Protein AF-A0A2A4Z2Y0-F1 (afdb_monomer)

Secondary structure (DSSP, 8-state):
--HHHHHHHHHHHHHHHHHHHHHHHHHHHHHT-HHHHHHHHHHHHHHHHHHHHHHHHSS-HHHHHHHHHHHHHHHHH--HHHHHHHHHHHHHHHHH-

Foldseek 3Di:
DDPVVVVVVVVVVCVVVVCVVVCVVVVVVQVVPPVSVVVVVCVVVVVVVVVVVVVVVPDDPLLVVLVVQLVVVCVPPVDPVVSVVSSVVSVVVSVVD

Radius of gyration: 19.49 Å; Cα contacts (8 Å, |Δi|>4): 28; chains: 1; bounding box: 47×27×40 Å

Structure (mmCIF, N/CA/C/O backbone):
data_AF-A0A2A4Z2Y0-F1
#
_entry.id   AF-A0A2A4Z2Y0-F1
#
loop_
_atom_site.group_PDB
_atom_site.id
_atom_site.type_symbol
_atom_site.label_atom_id
_atom_site.label_alt_id
_atom_site.label_comp_id
_atom_site.label_asym_id
_atom_site.label_entity_id
_atom_site.label_seq_id
_atom_site.pdbx_PDB_ins_code
_atom_site.Cartn_x
_atom_site.Cartn_y
_atom_site.Cartn_z
_atom_site.occupancy
_atom_site.B_iso_or_equiv
_atom_site.auth_seq_id
_atom_site.auth_comp_id
_atom_site.auth_asym_id
_atom_site.auth_atom_id
_atom_site.pdbx_PDB_model_num
ATOM 1 N N . MET A 1 1 ? -26.049 15.992 -20.549 1.00 58.25 1 MET A N 1
ATOM 2 C CA . MET A 1 1 ? -25.895 14.911 -19.555 1.00 58.25 1 MET A CA 1
ATOM 3 C C . MET A 1 1 ? -26.849 13.801 -19.961 1.00 58.25 1 MET A C 1
ATOM 5 O O . MET A 1 1 ? -28.051 14.034 -19.943 1.00 58.25 1 MET A O 1
ATOM 9 N N . THR A 1 2 ? -26.332 12.681 -20.463 1.00 82.06 2 THR A N 1
ATOM 10 C CA . THR A 1 2 ? -27.136 11.559 -20.976 1.00 82.06 2 THR A CA 1
ATOM 11 C C . THR A 1 2 ? -27.627 10.671 -19.829 1.00 82.06 2 THR A C 1
ATOM 13 O O . THR A 1 2 ? -27.035 10.649 -18.748 1.00 82.06 2 THR A O 1
ATOM 16 N N . THR A 1 3 ? -28.709 9.924 -20.049 1.00 85.31 3 THR A N 1
ATOM 17 C CA . THR A 1 3 ? -29.306 9.004 -19.062 1.00 85.31 3 THR A CA 1
ATOM 18 C C . THR A 1 3 ? -28.298 7.966 -18.548 1.00 85.31 3 THR A C 1
ATOM 20 O O . THR A 1 3 ? -28.321 7.598 -17.377 1.00 85.31 3 THR A O 1
ATOM 23 N N . GLU A 1 4 ? -27.350 7.562 -19.397 1.00 86.88 4 GLU A N 1
ATOM 24 C CA . GLU A 1 4 ? -26.259 6.636 -19.068 1.00 86.88 4 GLU A CA 1
ATOM 25 C C . GLU A 1 4 ? -25.296 7.197 -18.012 1.00 86.88 4 GLU A C 1
ATOM 27 O O . GLU A 1 4 ? -24.891 6.489 -17.092 1.00 86.88 4 GLU A O 1
ATOM 32 N N . GLN A 1 5 ? -24.970 8.492 -18.094 1.00 88.50 5 GLN A N 1
ATOM 33 C CA . GLN A 1 5 ? -24.091 9.158 -17.128 1.00 88.50 5 GLN A CA 1
ATOM 34 C C . GLN A 1 5 ? -24.751 9.216 -15.747 1.00 88.50 5 GLN A C 1
ATOM 36 O O . GLN A 1 5 ? -24.103 8.943 -14.741 1.00 88.50 5 GLN A O 1
ATOM 41 N N . TRP A 1 6 ? -26.055 9.500 -15.695 1.00 89.12 6 TRP A N 1
ATOM 42 C CA . TRP A 1 6 ? -26.825 9.473 -14.450 1.00 89.12 6 TRP A CA 1
ATOM 43 C C . TRP A 1 6 ? -26.873 8.078 -13.822 1.00 89.12 6 TRP A C 1
ATOM 45 O O . TRP A 1 6 ? -26.710 7.947 -12.610 1.00 89.12 6 TRP A O 1
ATOM 55 N N . PHE A 1 7 ? -27.031 7.033 -14.637 1.00 93.62 7 PHE A N 1
ATOM 56 C CA . PHE A 1 7 ? -27.034 5.654 -14.152 1.00 93.62 7 PHE A CA 1
ATOM 57 C C . PHE A 1 7 ? -25.665 5.237 -13.593 1.00 93.62 7 PHE A C 1
ATOM 59 O O . PHE A 1 7 ? -25.591 4.622 -12.526 1.00 93.62 7 PHE A O 1
ATOM 66 N N . LEU A 1 8 ? -24.571 5.635 -14.256 1.00 93.25 8 LEU A N 1
ATOM 67 C CA . LEU A 1 8 ? -23.208 5.433 -13.755 1.00 93.25 8 LEU A CA 1
ATOM 68 C C . LEU A 1 8 ? -22.975 6.158 -12.431 1.00 93.25 8 LEU A C 1
ATOM 70 O O . LEU A 1 8 ? -22.464 5.551 -11.494 1.00 93.25 8 LEU A O 1
ATOM 74 N N . ILE A 1 9 ? -23.382 7.426 -12.326 1.00 93.06 9 ILE A N 1
ATOM 75 C CA . ILE A 1 9 ? -23.229 8.217 -11.097 1.00 93.06 9 ILE A CA 1
ATOM 76 C C . ILE A 1 9 ? -23.996 7.569 -9.942 1.00 93.06 9 ILE A C 1
ATOM 78 O O . ILE A 1 9 ? -23.442 7.420 -8.855 1.00 93.06 9 ILE A O 1
ATOM 82 N N .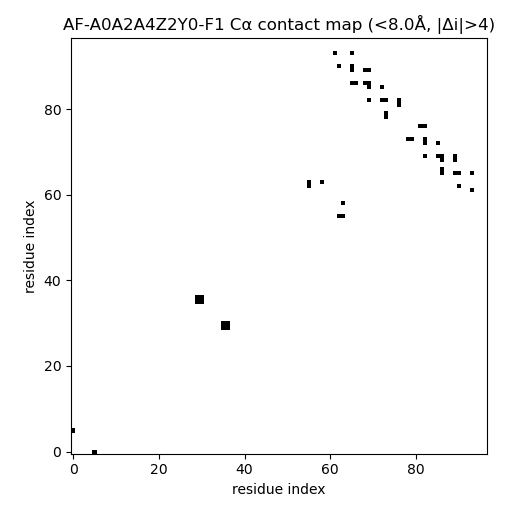 ILE A 1 10 ? -25.240 7.138 -10.173 1.00 94.38 10 ILE A N 1
ATOM 83 C CA . ILE A 1 10 ? -26.042 6.456 -9.151 1.00 94.38 10 ILE A CA 1
ATOM 84 C C . ILE A 1 10 ? -25.375 5.143 -8.738 1.00 94.38 10 ILE A C 1
ATOM 86 O O . ILE A 1 10 ? -25.241 4.880 -7.546 1.00 94.38 10 ILE A O 1
ATOM 90 N N . THR A 1 11 ? -24.902 4.343 -9.693 1.00 94.56 11 THR A N 1
ATOM 91 C CA . THR A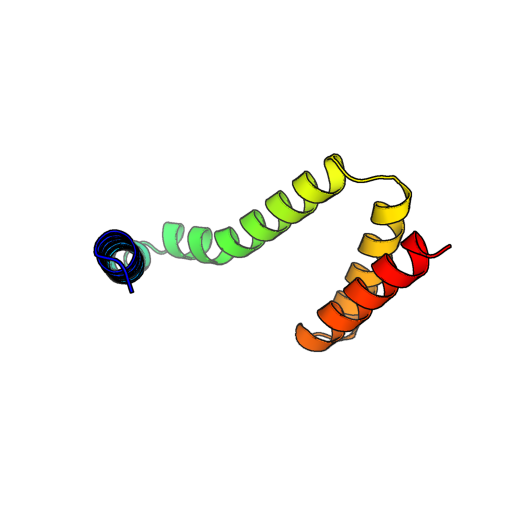 1 11 ? -24.263 3.050 -9.403 1.00 94.56 11 THR A CA 1
ATOM 92 C C . THR A 1 11 ? -22.958 3.230 -8.624 1.00 94.56 11 THR A C 1
ATOM 94 O O . THR A 1 11 ? -22.739 2.556 -7.618 1.00 94.56 11 THR A O 1
ATOM 97 N N . LEU A 1 12 ? -22.117 4.185 -9.033 1.00 93.44 12 LEU A N 1
ATOM 98 C CA . LEU A 1 12 ? -20.886 4.553 -8.329 1.00 93.44 12 LEU A CA 1
ATOM 99 C C . LEU A 1 12 ? -21.186 5.088 -6.924 1.00 93.44 12 LEU A C 1
ATOM 101 O O . LEU A 1 12 ? -20.512 4.713 -5.965 1.00 93.44 12 LEU A O 1
ATOM 105 N N . GLY A 1 13 ? -22.220 5.920 -6.790 1.00 94.94 13 GLY A N 1
ATOM 106 C CA . GLY A 1 13 ? -22.671 6.459 -5.511 1.00 94.94 13 GLY A CA 1
ATOM 107 C C . GLY A 1 13 ? -23.142 5.361 -4.560 1.00 94.94 13 GLY A C 1
ATOM 108 O O . GLY A 1 13 ? -22.658 5.272 -3.431 1.00 94.94 13 GLY A O 1
ATOM 109 N N . VAL A 1 14 ? -24.028 4.479 -5.027 1.00 95.38 14 VAL A N 1
ATOM 110 C CA . VAL A 1 14 ? -24.533 3.341 -4.245 1.00 95.38 14 VAL A CA 1
ATOM 111 C C . VAL A 1 14 ? -23.394 2.401 -3.863 1.00 95.38 14 VAL A C 1
ATOM 113 O O . VAL A 1 14 ? -23.308 2.007 -2.700 1.00 95.38 14 VAL A O 1
ATOM 116 N N . GLY A 1 15 ? -22.484 2.087 -4.787 1.00 93.38 15 GLY A N 1
ATOM 117 C CA . GLY A 1 15 ? -21.309 1.263 -4.504 1.00 93.38 15 GLY A CA 1
ATOM 118 C C . GLY A 1 15 ? -20.418 1.876 -3.422 1.00 93.38 15 GLY A C 1
ATOM 119 O O . GLY A 1 15 ? -20.114 1.221 -2.425 1.00 93.38 15 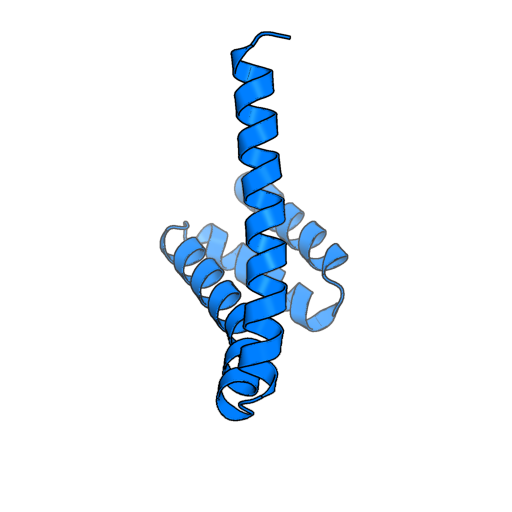GLY A O 1
ATOM 120 N N . ALA A 1 16 ? -20.071 3.158 -3.554 1.00 92.25 16 ALA A N 1
ATOM 121 C CA . ALA A 1 16 ? -19.229 3.860 -2.586 1.00 92.25 16 ALA A CA 1
ATOM 122 C C . ALA A 1 16 ? -19.855 3.905 -1.180 1.00 92.25 16 ALA A C 1
ATOM 124 O O . ALA A 1 16 ? -19.171 3.657 -0.181 1.00 92.25 16 ALA A O 1
ATOM 125 N N . TYR A 1 17 ? -21.158 4.187 -1.088 1.00 91.94 17 TYR A N 1
ATOM 126 C CA . TYR A 1 17 ? -21.872 4.186 0.191 1.00 91.94 17 TYR A CA 1
ATOM 127 C C . TYR A 1 17 ? -22.019 2.782 0.779 1.00 91.94 17 TYR A C 1
ATOM 129 O O . TYR A 1 17 ? -21.854 2.614 1.988 1.00 91.94 17 TYR A O 1
ATOM 137 N N . SER A 1 18 ? -22.249 1.772 -0.060 1.00 92.06 18 SER A N 1
ATOM 138 C CA . SER A 1 18 ? -22.350 0.376 0.376 1.00 92.06 18 SER A CA 1
ATOM 139 C C . SER A 1 18 ? -21.033 -0.120 0.968 1.00 92.06 18 SER A C 1
ATOM 141 O O . SER A 1 18 ? -21.042 -0.729 2.034 1.00 92.06 18 SER A O 1
ATOM 143 N N . ILE A 1 19 ? -19.893 0.207 0.346 1.00 89.38 19 ILE A N 1
ATOM 144 C CA . ILE A 1 19 ? -18.562 -0.149 0.866 1.00 89.38 19 ILE A CA 1
ATOM 145 C C . ILE A 1 19 ? -18.329 0.490 2.240 1.00 89.38 19 ILE A C 1
ATOM 147 O O . ILE A 1 19 ? -17.883 -0.190 3.163 1.00 89.38 19 ILE A O 1
ATOM 151 N N . ARG A 1 20 ? -18.671 1.775 2.414 1.00 85.94 20 ARG A N 1
ATOM 152 C CA . ARG A 1 20 ? -18.567 2.442 3.725 1.00 85.94 20 ARG A CA 1
ATOM 153 C C . ARG A 1 20 ? -19.476 1.805 4.771 1.00 85.94 20 ARG A C 1
ATOM 155 O O . ARG A 1 20 ? -19.044 1.600 5.901 1.00 85.94 20 ARG A O 1
ATOM 162 N N . PHE A 1 21 ? -20.714 1.489 4.402 1.00 89.81 21 PHE A N 1
ATOM 163 C CA . PHE A 1 21 ? -21.682 0.881 5.310 1.00 89.81 21 PHE A CA 1
ATOM 164 C C . PHE A 1 21 ? -21.239 -0.517 5.761 1.00 89.81 21 PHE A C 1
ATOM 166 O O . PHE A 1 21 ? -21.183 -0.795 6.960 1.00 89.81 21 PHE A O 1
ATOM 173 N N . LEU A 1 22 ? -20.826 -1.362 4.813 1.00 86.19 22 LEU A N 1
ATOM 174 C CA . LEU A 1 22 ? -20.265 -2.684 5.089 1.00 86.19 22 LEU A CA 1
ATOM 175 C C . LEU A 1 22 ? -18.979 -2.586 5.914 1.00 86.19 22 LEU A C 1
ATOM 177 O O . LEU A 1 22 ? -18.816 -3.344 6.865 1.00 86.19 22 LEU A O 1
ATOM 181 N N . GLY A 1 23 ? -18.105 -1.623 5.612 1.00 82.75 23 GLY A N 1
ATOM 182 C CA . GLY A 1 23 ? -16.877 -1.373 6.365 1.00 82.75 23 GLY A CA 1
ATOM 183 C C . GLY A 1 23 ? -17.128 -0.970 7.821 1.00 82.75 23 GLY A C 1
ATOM 184 O O . GLY A 1 23 ? -16.427 -1.442 8.711 1.00 82.75 23 GLY A O 1
ATOM 185 N N . LEU A 1 24 ? -18.156 -0.161 8.097 1.00 81.06 24 LEU A N 1
ATOM 186 C CA . LEU A 1 24 ? -18.538 0.221 9.465 1.00 81.06 24 LEU A CA 1
ATOM 187 C C . LEU A 1 24 ? -19.104 -0.959 10.267 1.00 81.06 24 LEU A C 1
ATOM 189 O O . LEU A 1 24 ? -18.801 -1.103 11.454 1.00 81.06 24 LEU A O 1
ATOM 193 N N . ILE A 1 25 ? -19.911 -1.811 9.629 1.00 81.69 25 ILE A N 1
ATOM 194 C CA . ILE A 1 25 ? -20.488 -3.004 10.266 1.00 81.69 25 ILE A CA 1
ATOM 195 C C . ILE A 1 25 ? -19.407 -4.060 10.502 1.00 81.69 25 ILE A C 1
ATOM 197 O O . ILE A 1 25 ? -19.276 -4.566 11.616 1.00 81.69 25 ILE A O 1
ATOM 201 N N . ALA A 1 26 ? -18.595 -4.345 9.482 1.00 79.06 26 ALA A N 1
ATOM 202 C CA . ALA A 1 26 ? -17.465 -5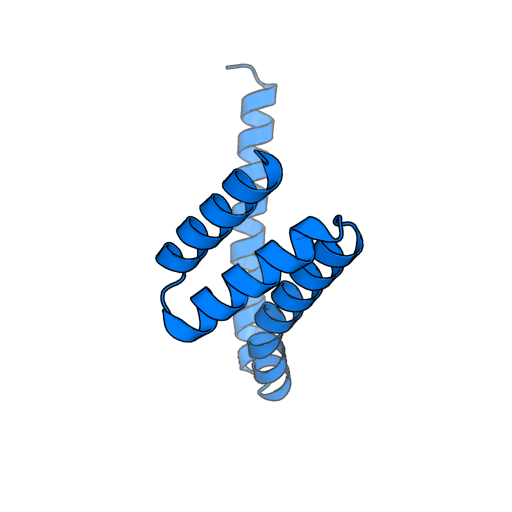.258 9.584 1.00 79.06 26 ALA A CA 1
ATOM 203 C C . ALA A 1 26 ? -16.457 -4.761 10.626 1.00 79.06 26 ALA A C 1
ATOM 205 O O . ALA A 1 26 ? -16.011 -5.542 11.456 1.00 79.06 26 ALA A O 1
ATOM 206 N N . GLY A 1 27 ? -16.167 -3.458 10.659 1.00 72.12 27 GLY A N 1
ATOM 207 C CA . GLY A 1 27 ? -15.292 -2.848 11.659 1.00 72.12 27 GLY A CA 1
ATOM 208 C C . GLY A 1 27 ? -15.788 -3.049 13.094 1.00 72.12 27 GLY A C 1
ATOM 209 O O . GLY A 1 27 ? -14.988 -3.373 13.970 1.00 72.12 27 GLY A O 1
ATOM 210 N N . LYS A 1 28 ? -17.104 -2.945 13.338 1.00 72.38 28 LYS A N 1
ATOM 211 C CA . LYS A 1 28 ? -17.698 -3.285 14.645 1.00 72.38 28 LYS A CA 1
ATOM 212 C C . LYS A 1 28 ? -17.553 -4.771 14.975 1.00 72.38 28 LYS A C 1
ATOM 214 O O . LYS A 1 28 ? -17.039 -5.089 16.040 1.00 72.38 28 LYS A O 1
ATOM 219 N N . ALA A 1 29 ? -17.928 -5.657 14.052 1.00 68.62 29 ALA A N 1
ATOM 220 C CA . ALA A 1 29 ? -17.832 -7.107 14.248 1.00 68.62 29 ALA A CA 1
ATOM 221 C C . ALA A 1 29 ? -16.381 -7.593 14.449 1.00 68.62 29 ALA A C 1
ATOM 223 O O . ALA A 1 29 ? -16.128 -8.573 15.147 1.00 68.62 29 ALA A O 1
ATOM 224 N N . ILE A 1 30 ? -15.410 -6.897 13.853 1.00 67.19 30 ILE A N 1
ATOM 225 C CA . ILE A 1 30 ? -13.980 -7.188 13.988 1.00 67.19 30 ILE A CA 1
ATOM 226 C C . ILE A 1 30 ? -13.423 -6.649 15.311 1.00 67.19 30 ILE A C 1
ATOM 228 O O . ILE A 1 30 ? -12.566 -7.297 15.912 1.00 67.19 30 ILE A O 1
ATOM 232 N N . ASN A 1 31 ? -13.914 -5.506 15.801 1.00 67.00 31 ASN A N 1
ATOM 233 C CA . ASN A 1 31 ? -13.477 -4.943 17.081 1.00 67.00 31 ASN A CA 1
ATOM 234 C C . ASN A 1 31 ? -13.856 -5.831 18.283 1.00 67.00 31 ASN A C 1
ATOM 236 O O . ASN A 1 31 ? -13.130 -5.822 19.276 1.00 67.00 31 ASN A O 1
ATOM 240 N N . ASP A 1 32 ? -14.909 -6.647 18.168 1.00 69.56 32 ASP A N 1
ATOM 241 C CA . ASP A 1 32 ? -15.282 -7.643 19.185 1.00 69.56 32 ASP A CA 1
ATOM 242 C C . ASP A 1 32 ? -14.256 -8.791 19.303 1.00 69.56 32 ASP A C 1
ATOM 244 O O . ASP A 1 32 ? -14.158 -9.438 20.346 1.00 69.56 32 ASP A O 1
ATOM 248 N N . ASN A 1 33 ? -13.424 -9.016 18.277 1.00 71.19 33 ASN A N 1
ATOM 249 C CA . ASN A 1 33 ? -12.375 -10.037 18.270 1.00 71.19 33 ASN A CA 1
ATOM 250 C C . ASN A 1 33 ? -10.971 -9.412 18.225 1.00 71.19 33 ASN A C 1
ATOM 252 O O . ASN A 1 33 ? -10.447 -9.074 17.162 1.00 71.19 33 ASN A O 1
ATOM 256 N N . GLN A 1 34 ? -10.282 -9.362 19.373 1.00 69.50 34 GLN A N 1
ATOM 257 C CA . GLN A 1 34 ? -8.942 -8.754 19.484 1.00 69.50 34 GLN A CA 1
ATOM 258 C C . GLN A 1 34 ? -7.891 -9.318 18.507 1.00 69.50 34 GLN A C 1
ATOM 260 O O . GLN A 1 34 ? -7.000 -8.586 18.071 1.00 69.50 34 GLN A O 1
ATOM 265 N N . ARG A 1 35 ? -7.987 -10.601 18.126 1.00 69.06 35 ARG A N 1
ATOM 266 C CA . ARG A 1 35 ? -7.080 -11.208 17.134 1.00 69.06 35 ARG A CA 1
ATOM 267 C C . ARG A 1 35 ? -7.316 -10.671 15.721 1.00 69.06 35 ARG A C 1
ATOM 269 O O . ARG A 1 35 ? -6.342 -10.368 15.039 1.00 69.06 35 ARG A O 1
ATOM 276 N N . LEU A 1 36 ? -8.575 -10.521 15.297 1.00 67.88 36 LEU A N 1
ATOM 277 C CA . LEU A 1 36 ? -8.887 -9.959 13.979 1.00 67.88 36 LEU A CA 1
ATOM 278 C C . LEU A 1 36 ? -8.569 -8.467 13.932 1.00 67.88 36 LEU A C 1
ATOM 280 O O . LEU A 1 36 ? -8.060 -8.016 12.916 1.00 67.88 36 LEU A O 1
ATOM 284 N N . LYS A 1 37 ? -8.778 -7.725 15.026 1.00 68.56 37 LYS A N 1
ATOM 285 C CA . LYS A 1 37 ? -8.378 -6.316 15.125 1.00 68.56 37 LYS A CA 1
ATOM 286 C C . LYS A 1 37 ? -6.881 -6.121 14.874 1.00 68.56 37 LYS A C 1
ATOM 288 O O . LYS A 1 37 ? -6.501 -5.331 14.021 1.00 68.56 37 LYS A O 1
ATOM 293 N N . LYS A 1 38 ? -6.032 -6.911 15.543 1.00 69.88 38 LYS A N 1
ATOM 294 C CA . LYS A 1 38 ? -4.575 -6.853 15.342 1.00 69.88 38 LYS A CA 1
ATOM 295 C C . LYS A 1 38 ? -4.169 -7.235 13.914 1.00 69.88 38 LYS A C 1
ATOM 297 O O . 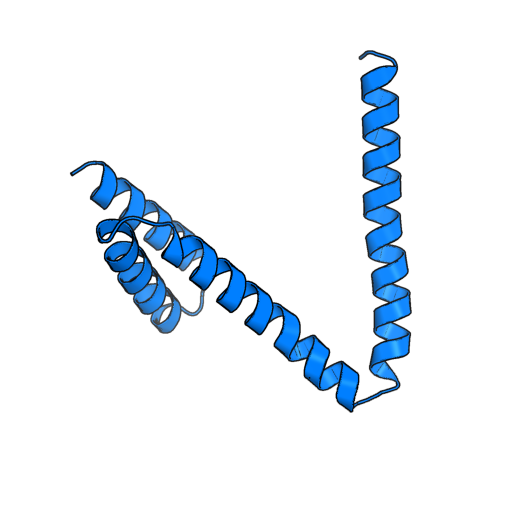LYS A 1 38 ? -3.193 -6.708 13.392 1.00 69.88 38 LYS A O 1
ATOM 302 N N . LEU A 1 39 ? -4.899 -8.151 13.281 1.00 71.62 39 LEU A N 1
ATOM 303 C CA . LEU A 1 39 ? -4.648 -8.555 11.898 1.00 71.62 39 LEU A CA 1
ATOM 304 C C . LEU A 1 39 ? -5.086 -7.455 10.917 1.00 71.62 39 LEU A C 1
ATOM 306 O O . LEU A 1 39 ? -4.322 -7.115 10.020 1.00 71.62 39 LEU A O 1
ATOM 310 N N . LEU A 1 40 ? -6.251 -6.837 11.144 1.00 71.19 40 LEU A N 1
ATOM 311 C CA . LEU A 1 40 ? -6.755 -5.714 10.352 1.00 71.19 40 LEU A CA 1
ATOM 312 C C . LEU A 1 40 ? -5.896 -4.457 10.478 1.00 71.19 40 LEU A C 1
ATOM 314 O O . LEU A 1 40 ? -5.757 -3.761 9.486 1.00 71.19 40 LEU A O 1
ATOM 318 N N . ASP A 1 41 ? -5.295 -4.179 11.636 1.00 74.19 41 ASP A N 1
ATOM 319 C CA . ASP A 1 41 ? -4.393 -3.027 11.798 1.00 74.19 41 ASP A CA 1
ATOM 320 C C . ASP A 1 41 ? -3.104 -3.180 10.968 1.00 74.19 41 ASP A C 1
ATOM 322 O O . ASP A 1 41 ? -2.554 -2.196 10.477 1.00 74.19 41 ASP A O 1
ATOM 326 N N . ASN A 1 42 ? -2.635 -4.416 10.758 1.00 75.88 42 ASN A N 1
ATOM 327 C CA . ASN A 1 42 ? -1.440 -4.703 9.954 1.00 75.88 42 ASN A CA 1
ATOM 328 C C . ASN A 1 42 ? -1.755 -4.942 8.467 1.00 75.88 42 ASN A C 1
ATOM 330 O O . ASN A 1 42 ? -0.882 -4.765 7.616 1.00 75.88 42 ASN A O 1
ATOM 334 N N . LEU A 1 43 ? -3.000 -5.305 8.139 1.00 79.69 43 LEU A N 1
ATOM 335 C CA . LEU A 1 43 ? -3.451 -5.583 6.775 1.00 79.69 43 LEU A CA 1
ATOM 336 C C . LEU A 1 43 ? -3.208 -4.419 5.790 1.00 79.69 43 LEU A C 1
ATOM 338 O O . LEU A 1 43 ? -2.706 -4.701 4.703 1.00 79.69 43 LEU A O 1
ATOM 342 N N . PRO A 1 44 ? -3.488 -3.136 6.119 1.00 76.81 44 PRO A N 1
ATOM 343 C CA . PRO A 1 44 ? -3.204 -2.024 5.220 1.00 76.81 44 PRO A CA 1
ATOM 344 C C . PRO A 1 44 ? -1.712 -1.915 4.918 1.00 76.81 44 PRO A C 1
ATOM 346 O O . PRO A 1 44 ? -1.339 -1.734 3.764 1.00 76.81 44 PRO A O 1
ATOM 349 N N . GLY A 1 45 ? -0.856 -2.083 5.930 1.00 77.38 45 GLY A N 1
ATOM 350 C CA . GLY A 1 45 ? 0.594 -2.081 5.746 1.00 77.38 45 GLY A CA 1
ATOM 351 C C . GLY A 1 45 ? 1.051 -3.218 4.832 1.00 77.38 45 GLY A C 1
ATOM 352 O O . GLY A 1 45 ? 1.771 -2.980 3.865 1.00 77.38 45 GLY A O 1
ATOM 353 N N . CYS A 1 46 ? 0.570 -4.440 5.075 1.00 80.88 46 CYS A N 1
ATOM 354 C CA . CYS A 1 46 ? 0.873 -5.596 4.231 1.00 80.88 46 CYS A CA 1
ATOM 355 C C . CYS A 1 46 ? 0.366 -5.425 2.791 1.00 80.88 46 CYS A C 1
ATOM 357 O O . CYS A 1 46 ? 1.081 -5.785 1.859 1.00 80.88 46 CYS A O 1
ATOM 359 N N . LEU A 1 47 ? -0.826 -4.851 2.597 1.00 82.94 47 LEU A N 1
ATOM 360 C CA . LEU A 1 47 ? -1.374 -4.548 1.272 1.00 82.94 47 LEU A CA 1
ATOM 361 C C . LEU A 1 47 ? -0.520 -3.524 0.530 1.00 82.94 47 LEU A C 1
ATOM 363 O O . LEU A 1 47 ? -0.214 -3.735 -0.638 1.00 82.94 47 LEU A O 1
ATOM 367 N N . VAL A 1 48 ? -0.103 -2.447 1.201 1.00 80.81 48 VAL A N 1
ATOM 368 C CA . VAL A 1 48 ? 0.780 -1.438 0.602 1.00 80.81 48 VAL A CA 1
ATOM 369 C C . VAL A 1 48 ? 2.116 -2.064 0.215 1.00 80.81 48 VAL A C 1
ATOM 371 O O . VAL A 1 48 ? 2.565 -1.867 -0.908 1.00 80.81 48 VAL A O 1
ATOM 374 N N . VAL A 1 49 ? 2.728 -2.867 1.090 1.00 81.88 49 VAL A N 1
ATOM 375 C CA . VAL A 1 49 ? 4.001 -3.542 0.787 1.00 81.88 49 VAL A CA 1
ATOM 376 C C . VAL A 1 49 ? 3.850 -4.521 -0.377 1.00 81.88 49 VAL A C 1
ATOM 378 O O . VAL A 1 49 ? 4.688 -4.516 -1.272 1.00 81.88 49 VAL A O 1
ATOM 381 N N . ALA A 1 50 ? 2.784 -5.322 -0.411 1.00 82.50 50 ALA A N 1
ATOM 382 C CA . ALA A 1 50 ? 2.527 -6.252 -1.509 1.00 82.50 50 ALA A CA 1
ATOM 383 C C . ALA A 1 50 ? 2.263 -5.522 -2.836 1.00 82.50 50 ALA A C 1
ATOM 385 O O . ALA A 1 50 ? 2.763 -5.940 -3.881 1.00 82.50 50 ALA A O 1
ATOM 386 N N . LEU A 1 51 ? 1.521 -4.411 -2.800 1.00 84.69 51 LEU A N 1
ATOM 387 C CA . LEU A 1 51 ? 1.249 -3.587 -3.976 1.00 84.69 51 LEU A CA 1
ATOM 388 C C . LEU A 1 51 ? 2.527 -2.923 -4.494 1.00 84.69 51 LEU A C 1
ATOM 390 O O . LEU A 1 51 ? 2.799 -2.962 -5.687 1.00 84.69 51 LEU A O 1
ATOM 394 N N . VAL A 1 52 ? 3.339 -2.357 -3.602 1.00 79.69 52 VAL A N 1
ATOM 395 C CA . VAL A 1 52 ? 4.624 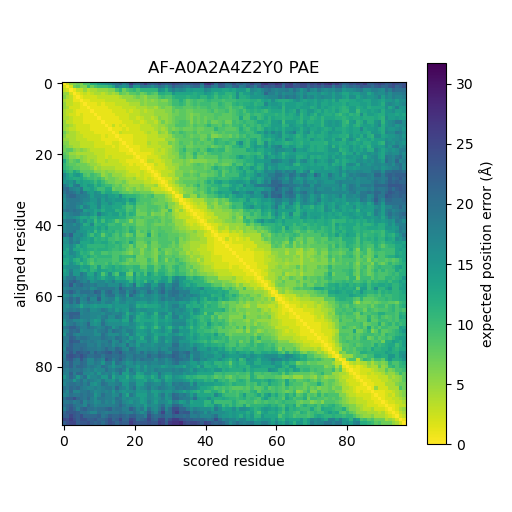-1.758 -3.976 1.00 79.69 52 VAL A CA 1
ATOM 396 C C . VAL A 1 52 ? 5.563 -2.830 -4.521 1.00 79.69 52 VAL A C 1
ATOM 398 O O . VAL A 1 52 ? 6.132 -2.628 -5.582 1.00 79.69 52 VAL A O 1
ATOM 401 N N . ALA A 1 53 ? 5.687 -3.981 -3.856 1.00 81.31 53 ALA A N 1
ATOM 402 C CA . ALA A 1 53 ? 6.564 -5.066 -4.292 1.00 81.31 53 ALA A CA 1
ATOM 403 C C . ALA A 1 53 ? 6.156 -5.641 -5.656 1.00 81.31 53 ALA A C 1
ATOM 405 O O . ALA A 1 53 ? 7.015 -5.828 -6.511 1.00 81.31 53 ALA A O 1
ATOM 406 N N . SER A 1 54 ? 4.860 -5.882 -5.881 1.00 81.75 54 SER A N 1
ATOM 407 C CA . SER A 1 54 ? 4.353 -6.327 -7.189 1.00 81.75 54 SER A CA 1
ATOM 408 C C . SER A 1 54 ? 4.559 -5.262 -8.265 1.00 81.75 54 SER A C 1
ATOM 410 O O . SER A 1 54 ? 5.097 -5.567 -9.324 1.00 81.75 54 SER A O 1
ATOM 412 N N . SER A 1 55 ? 4.254 -3.998 -7.961 1.00 75.75 55 SER A N 1
ATOM 413 C CA . SER A 1 55 ? 4.488 -2.886 -8.885 1.00 75.75 55 SER A CA 1
ATOM 414 C C . SER A 1 55 ? 5.973 -2.677 -9.206 1.00 75.75 55 SER A C 1
ATOM 416 O O . SER A 1 55 ? 6.281 -2.160 -10.275 1.00 75.75 55 SER A O 1
ATOM 418 N N . LEU A 1 56 ? 6.889 -3.061 -8.308 1.00 73.19 56 LEU A N 1
ATOM 419 C CA . LEU A 1 56 ? 8.338 -3.005 -8.524 1.00 73.19 56 LEU A CA 1
ATOM 420 C C . LEU A 1 56 ? 8.891 -4.246 -9.235 1.00 73.19 56 LEU A C 1
ATOM 422 O O . LEU A 1 56 ? 9.976 -4.177 -9.806 1.00 73.19 56 LEU A O 1
ATOM 426 N N . ALA A 1 57 ? 8.176 -5.372 -9.188 1.00 76.12 57 ALA A N 1
ATOM 427 C CA . ALA A 1 57 ? 8.563 -6.609 -9.862 1.00 76.12 57 ALA A CA 1
ATOM 428 C C . ALA A 1 57 ? 8.381 -6.523 -11.387 1.00 76.12 57 ALA A C 1
ATOM 430 O O . ALA A 1 57 ? 9.148 -7.133 -12.124 1.00 76.12 57 ALA A O 1
ATOM 431 N N . GLU A 1 58 ? 7.404 -5.744 -11.856 1.00 74.75 58 GLU A N 1
ATOM 432 C CA . GLU A 1 58 ? 7.183 -5.453 -13.283 1.00 74.75 58 GLU A CA 1
ATOM 433 C C . GLU A 1 58 ? 7.972 -4.237 -13.801 1.00 74.75 58 GLU A C 1
ATOM 435 O O . GLU A 1 58 ? 7.906 -3.917 -14.987 1.00 74.75 58 GLU A O 1
ATOM 440 N N . ALA A 1 59 ? 8.711 -3.540 -12.935 1.00 74.56 59 ALA A N 1
ATOM 441 C CA . ALA A 1 59 ? 9.367 -2.282 -13.274 1.00 74.56 59 ALA A CA 1
ATOM 442 C C . ALA A 1 59 ? 10.826 -2.473 -13.735 1.00 74.56 59 ALA A C 1
ATOM 444 O O . ALA A 1 59 ? 11.511 -3.417 -13.342 1.00 74.56 59 ALA A O 1
ATOM 445 N N . GLU A 1 60 ? 11.335 -1.539 -14.543 1.00 78.31 60 GLU A N 1
ATOM 446 C CA . GLU A 1 60 ? 12.731 -1.537 -14.995 1.00 78.31 60 GLU A CA 1
ATOM 447 C C . GLU A 1 60 ? 13.735 -1.405 -13.823 1.00 78.31 60 GLU A C 1
ATOM 449 O O . GLU A 1 60 ? 13.419 -0.840 -12.767 1.00 78.31 60 GLU A O 1
ATOM 454 N N . PRO A 1 61 ? 14.998 -1.841 -13.998 1.00 76.25 61 PRO A N 1
ATOM 455 C CA . PRO A 1 61 ? 16.037 -1.706 -12.969 1.00 76.25 61 PRO A CA 1
ATOM 456 C C . PRO A 1 61 ? 16.263 -0.252 -12.523 1.00 76.25 61 PRO A C 1
ATOM 458 O O . PRO A 1 61 ? 16.615 0.017 -11.376 1.00 76.25 61 PRO A O 1
ATOM 461 N N . ILE A 1 62 ? 16.016 0.702 -13.425 1.00 73.88 62 ILE A N 1
ATOM 462 C CA . ILE A 1 62 ? 16.133 2.137 -13.167 1.00 73.88 62 ILE A CA 1
ATOM 463 C C . ILE A 1 62 ? 15.080 2.613 -12.141 1.00 73.88 62 ILE A C 1
ATOM 465 O O . ILE A 1 62 ? 15.383 3.356 -11.208 1.00 73.88 62 ILE A O 1
ATOM 469 N N . THR A 1 63 ? 13.854 2.091 -12.224 1.00 72.81 63 THR A N 1
ATOM 470 C CA . THR A 1 63 ? 12.758 2.385 -11.287 1.00 72.81 63 THR A CA 1
ATOM 471 C C . THR A 1 63 ? 12.992 1.813 -9.889 1.00 72.81 63 THR A C 1
ATOM 473 O O . THR A 1 63 ? 12.527 2.396 -8.909 1.00 72.81 63 THR A O 1
ATOM 476 N N . TRP A 1 64 ? 13.784 0.746 -9.763 1.00 76.06 64 TRP A N 1
ATOM 477 C CA . TRP A 1 64 ? 14.246 0.229 -8.470 1.00 76.06 64 TRP A CA 1
ATOM 478 C C . TRP A 1 64 ? 15.145 1.231 -7.725 1.00 76.06 64 TRP A C 1
ATOM 480 O O . TRP A 1 64 ? 15.008 1.414 -6.510 1.00 76.06 64 TRP A O 1
ATOM 490 N N . LEU A 1 65 ? 16.025 1.935 -8.448 1.00 73.75 65 LEU A N 1
ATOM 491 C CA . LEU A 1 65 ? 16.891 2.965 -7.867 1.00 73.75 65 LEU A CA 1
ATOM 492 C C . LEU A 1 65 ? 16.065 4.168 -7.378 1.00 73.75 65 LEU A C 1
ATOM 494 O O . LEU A 1 65 ? 16.238 4.617 -6.244 1.00 73.75 65 LEU A O 1
ATOM 498 N N . ALA A 1 66 ? 15.106 4.633 -8.188 1.00 70.06 66 ALA A N 1
ATOM 499 C CA . ALA A 1 66 ? 14.182 5.703 -7.801 1.00 70.06 66 ALA A CA 1
ATOM 500 C C . ALA A 1 66 ? 13.336 5.327 -6.572 1.00 70.06 66 ALA A C 1
ATOM 502 O O . ALA A 1 66 ? 13.187 6.138 -5.655 1.00 70.06 66 ALA A O 1
ATOM 503 N N . ALA A 1 67 ? 12.828 4.091 -6.515 1.00 71.00 67 ALA A N 1
ATOM 504 C CA . ALA A 1 67 ? 12.064 3.595 -5.372 1.00 71.00 67 ALA A CA 1
ATOM 505 C C . ALA A 1 67 ? 12.905 3.535 -4.091 1.00 71.00 67 ALA A C 1
ATOM 507 O O . ALA A 1 67 ? 12.420 3.907 -3.024 1.00 71.00 67 ALA A O 1
ATOM 508 N N . THR A 1 68 ? 14.179 3.147 -4.193 1.00 78.06 68 THR A N 1
ATOM 509 C CA . THR A 1 68 ? 15.104 3.134 -3.049 1.00 78.06 68 THR A CA 1
ATOM 510 C C . THR A 1 68 ? 15.343 4.549 -2.517 1.00 78.06 68 THR A C 1
ATOM 512 O O . THR A 1 68 ? 15.269 4.776 -1.311 1.00 78.06 68 THR A O 1
ATOM 515 N N . ILE A 1 69 ? 15.551 5.527 -3.405 1.00 73.56 69 ILE A N 1
ATOM 516 C CA . ILE A 1 69 ? 15.723 6.940 -3.028 1.00 73.56 69 ILE A CA 1
ATOM 517 C C . ILE A 1 69 ? 14.448 7.490 -2.369 1.00 73.56 69 ILE A C 1
ATOM 519 O O . ILE A 1 69 ? 14.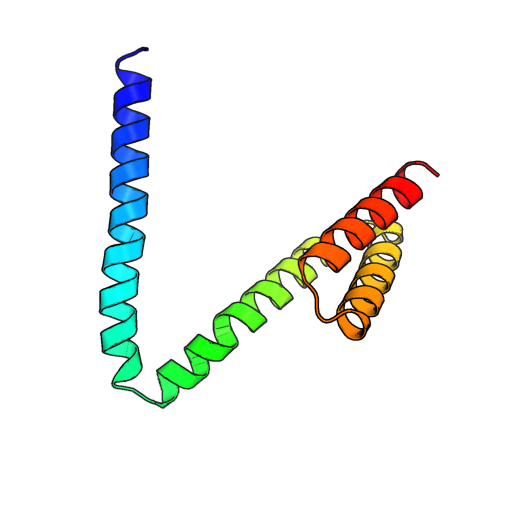521 8.138 -1.322 1.00 73.56 69 ILE A O 1
ATOM 523 N N . ALA A 1 70 ? 13.273 7.193 -2.932 1.00 70.44 70 ALA A N 1
ATOM 524 C CA . ALA A 1 70 ? 11.988 7.602 -2.367 1.00 70.44 70 ALA A CA 1
ATOM 525 C C . ALA A 1 70 ? 11.727 6.963 -0.989 1.00 70.44 70 ALA A C 1
ATOM 527 O O . ALA A 1 70 ? 11.215 7.626 -0.086 1.00 70.44 70 ALA A O 1
ATOM 528 N N . LEU A 1 71 ? 12.126 5.701 -0.802 1.00 74.19 71 LEU A N 1
ATOM 529 C CA . LEU A 1 71 ? 12.019 4.984 0.468 1.00 74.19 71 LEU A CA 1
ATOM 530 C C . LEU A 1 71 ? 12.932 5.595 1.539 1.00 74.19 71 LEU A C 1
ATOM 532 O O . LEU A 1 71 ? 12.485 5.830 2.661 1.00 74.19 71 LEU A O 1
ATOM 536 N N . VAL A 1 72 ? 14.177 5.931 1.193 1.00 75.75 72 VAL A N 1
ATOM 537 C CA . VAL A 1 72 ? 15.106 6.622 2.106 1.00 75.75 72 VAL A CA 1
ATOM 538 C C . VAL A 1 72 ? 14.563 8.000 2.500 1.00 75.75 72 VAL A C 1
ATOM 540 O O . VAL A 1 72 ? 14.554 8.346 3.683 1.00 75.75 72 VAL A O 1
ATOM 543 N N . ALA A 1 73 ? 14.027 8.762 1.541 1.00 67.38 73 ALA A N 1
ATOM 544 C CA . ALA A 1 73 ? 13.377 10.042 1.821 1.00 67.38 73 ALA A CA 1
ATOM 545 C C . ALA A 1 73 ? 12.152 9.884 2.741 1.00 67.38 73 ALA A C 1
ATOM 547 O O . ALA A 1 73 ? 11.914 10.726 3.613 1.00 67.38 73 ALA A O 1
ATOM 548 N N . ALA A 1 74 ? 11.395 8.794 2.588 1.00 66.56 74 ALA A N 1
ATOM 549 C CA . ALA A 1 74 ? 10.247 8.491 3.435 1.00 66.56 74 ALA A CA 1
ATOM 550 C C . ALA A 1 74 ? 10.602 8.160 4.877 1.00 66.56 74 ALA A C 1
ATOM 552 O O . ALA A 1 74 ? 9.931 8.652 5.787 1.00 66.56 74 ALA A O 1
ATOM 553 N N . ILE A 1 75 ? 11.684 7.417 5.089 1.00 69.69 75 ILE A N 1
ATOM 554 C CA . ILE A 1 75 ? 12.178 7.113 6.434 1.00 69.69 75 ILE A CA 1
ATOM 555 C C . ILE A 1 75 ? 12.612 8.395 7.159 1.00 69.69 75 ILE A C 1
ATOM 557 O O . ILE A 1 75 ? 12.311 8.565 8.339 1.00 69.69 75 ILE A O 1
ATOM 561 N N . ILE A 1 76 ? 13.276 9.318 6.456 1.00 70.50 76 ILE A N 1
ATOM 562 C CA . ILE A 1 76 ? 13.815 10.540 7.069 1.00 70.50 76 ILE A CA 1
ATOM 563 C C . ILE A 1 76 ? 12.710 11.558 7.365 1.00 70.50 76 ILE A C 1
ATOM 565 O O . ILE A 1 76 ? 12.708 12.177 8.426 1.00 70.50 76 ILE A O 1
ATOM 569 N N . THR A 1 77 ? 11.766 11.748 6.441 1.00 65.44 77 THR A N 1
ATOM 570 C CA . THR A 1 77 ? 10.892 12.928 6.500 1.00 65.44 77 THR A CA 1
ATOM 571 C C . THR A 1 77 ? 9.639 12.711 7.352 1.00 65.44 77 THR A C 1
ATOM 573 O O . THR A 1 77 ? 9.036 13.689 7.782 1.00 65.44 77 THR A O 1
ATOM 576 N N . ASN A 1 78 ? 9.207 11.461 7.590 1.00 63.25 78 ASN A N 1
ATOM 577 C CA . ASN A 1 78 ? 7.960 11.118 8.309 1.00 63.25 78 ASN A CA 1
ATOM 578 C C . ASN A 1 78 ? 6.679 11.837 7.793 1.00 63.25 78 ASN A C 1
ATOM 580 O O . ASN A 1 78 ? 5.606 11.712 8.379 1.00 63.25 78 ASN A O 1
ATOM 584 N N . HIS A 1 79 ? 6.761 12.554 6.665 1.00 60.69 79 HIS A N 1
ATOM 585 C CA . HIS A 1 79 ? 5.693 13.338 6.050 1.00 60.69 79 HIS A CA 1
ATOM 586 C C . HIS A 1 79 ? 5.374 12.803 4.654 1.00 60.69 79 HIS A C 1
ATOM 588 O O . HIS A 1 79 ? 6.112 13.042 3.700 1.00 60.69 79 HIS A O 1
ATOM 594 N N . VAL A 1 80 ? 4.216 12.151 4.528 1.00 64.88 80 VAL A N 1
ATOM 595 C CA . VAL A 1 80 ? 3.718 11.508 3.294 1.00 64.88 80 VAL A CA 1
ATOM 596 C C . VAL A 1 80 ? 3.661 12.463 2.091 1.00 64.88 80 VAL A C 1
ATOM 598 O O . VAL A 1 80 ? 3.885 12.063 0.954 1.00 64.88 80 VAL A O 1
ATOM 601 N N . VAL A 1 81 ? 3.386 13.749 2.318 1.00 70.81 81 VAL A N 1
ATOM 602 C CA . VAL A 1 81 ? 3.293 14.736 1.228 1.00 70.81 81 VAL A CA 1
ATOM 603 C C . VAL A 1 81 ? 4.666 15.011 0.608 1.00 70.81 81 VAL A C 1
ATOM 605 O O . VAL A 1 81 ? 4.795 15.114 -0.609 1.00 70.81 81 VAL A O 1
ATOM 608 N N . LEU A 1 82 ? 5.709 15.092 1.435 1.00 65.69 82 LEU A N 1
ATOM 609 C CA . LEU A 1 82 ? 7.060 15.429 0.985 1.00 65.69 82 LEU A CA 1
ATOM 610 C C . LEU A 1 82 ? 7.701 14.253 0.234 1.00 65.69 82 LEU A C 1
ATOM 612 O O . LEU A 1 82 ? 8.397 14.445 -0.761 1.00 65.69 82 LEU A O 1
ATOM 616 N N . THR A 1 83 ? 7.388 13.025 0.649 1.00 68.12 83 THR A N 1
ATOM 617 C CA . THR A 1 83 ? 7.851 11.796 -0.010 1.00 68.12 83 THR A CA 1
ATOM 618 C C . THR A 1 83 ? 7.210 11.598 -1.374 1.00 68.12 83 THR A C 1
ATOM 620 O O . THR A 1 83 ? 7.876 11.136 -2.297 1.00 68.12 83 THR A O 1
ATOM 623 N N . MET A 1 84 ? 5.950 12.007 -1.531 1.00 73.81 84 MET A N 1
ATOM 624 C CA . MET A 1 84 ? 5.250 11.981 -2.811 1.00 73.81 84 MET A CA 1
ATOM 625 C C . MET A 1 84 ? 5.899 12.935 -3.827 1.00 73.81 84 MET A C 1
ATOM 627 O O . MET A 1 84 ? 6.138 12.533 -4.964 1.00 73.81 84 MET A O 1
ATOM 631 N N . PHE A 1 85 ? 6.267 14.155 -3.416 1.00 76.06 85 PHE A N 1
ATOM 632 C CA . PHE A 1 85 ? 6.993 15.097 -4.281 1.00 76.06 85 PHE A CA 1
ATOM 633 C C . PHE A 1 85 ? 8.388 14.590 -4.662 1.00 76.06 85 PHE A C 1
ATOM 635 O O . PHE A 1 85 ? 8.754 14.644 -5.835 1.00 76.06 85 PHE A O 1
ATOM 642 N N . ILE A 1 86 ? 9.151 14.069 -3.696 1.00 71.56 86 ILE A N 1
ATOM 643 C CA . ILE A 1 86 ? 10.504 13.549 -3.945 1.00 71.56 86 ILE A CA 1
ATOM 644 C C . ILE A 1 86 ? 10.459 12.311 -4.848 1.00 71.56 86 ILE A C 1
ATOM 646 O O . ILE A 1 86 ? 11.249 12.218 -5.783 1.00 71.56 86 ILE A O 1
ATOM 650 N N . GLY A 1 87 ? 9.525 11.384 -4.615 1.00 67.69 87 GLY A N 1
ATOM 651 C CA . GLY A 1 87 ? 9.359 10.193 -5.450 1.00 67.69 87 GLY A CA 1
ATOM 652 C C . GLY A 1 87 ? 8.967 10.539 -6.887 1.00 67.69 87 GLY A C 1
ATOM 653 O O . GLY A 1 87 ? 9.538 9.991 -7.830 1.00 67.69 87 GLY A O 1
ATOM 654 N N . PHE A 1 88 ? 8.057 11.503 -7.064 1.00 72.50 88 PHE A N 1
ATOM 655 C CA . PHE A 1 88 ? 7.672 11.980 -8.392 1.00 72.50 88 PHE A CA 1
ATOM 656 C C . PHE A 1 88 ? 8.840 12.676 -9.103 1.00 72.50 88 PHE A C 1
ATOM 658 O O . PHE A 1 88 ? 9.113 12.378 -10.263 1.00 72.50 88 PHE A O 1
ATOM 665 N N . ALA A 1 89 ? 9.577 13.541 -8.399 1.00 73.94 89 ALA A N 1
ATOM 666 C CA . ALA A 1 89 ? 10.761 14.205 -8.937 1.00 73.94 89 ALA A CA 1
ATOM 667 C C . ALA A 1 89 ? 11.864 13.203 -9.315 1.00 73.94 89 ALA A C 1
ATOM 669 O O . ALA A 1 89 ? 12.461 13.337 -10.379 1.00 73.94 89 ALA A O 1
ATOM 670 N N . ALA A 1 90 ? 12.100 12.175 -8.494 1.00 71.81 90 ALA A N 1
ATOM 671 C CA . ALA A 1 90 ? 13.100 11.144 -8.755 1.00 71.81 90 ALA A CA 1
ATOM 672 C C . ALA A 1 90 ? 12.767 10.324 -10.008 1.00 71.81 90 ALA A C 1
ATOM 674 O O . ALA A 1 90 ? 13.624 10.168 -10.871 1.00 71.81 90 ALA A O 1
ATOM 675 N N . ILE A 1 91 ? 11.525 9.847 -10.150 1.00 69.62 91 ILE A N 1
ATOM 676 C CA . ILE A 1 91 ? 11.103 9.097 -11.345 1.00 69.62 91 ILE A CA 1
ATOM 677 C C . ILE A 1 91 ? 11.146 9.990 -12.586 1.00 69.62 91 ILE A C 1
ATOM 679 O O . ILE A 1 91 ? 11.617 9.556 -13.634 1.00 69.62 91 ILE A O 1
ATOM 683 N N . TYR A 1 92 ? 10.675 11.234 -12.477 1.00 75.31 92 TYR A N 1
ATOM 684 C CA . TYR A 1 92 ? 10.654 12.162 -13.603 1.00 75.31 92 TYR A CA 1
ATOM 685 C C . TYR A 1 92 ? 12.068 12.482 -14.095 1.00 75.31 92 TYR A C 1
ATOM 687 O O . TYR A 1 92 ? 12.328 12.417 -15.290 1.00 75.31 92 TYR A O 1
ATOM 695 N N . LEU A 1 93 ? 12.999 12.767 -13.182 1.00 69.56 93 LEU A N 1
ATOM 696 C CA . LEU A 1 93 ? 14.379 13.114 -13.521 1.00 69.56 93 LEU A CA 1
ATOM 697 C C . LEU A 1 93 ? 15.164 11.912 -14.066 1.00 69.56 93 LEU A C 1
ATOM 699 O O . LEU A 1 93 ? 15.988 12.074 -14.957 1.00 69.56 93 LEU A O 1
ATOM 703 N N . LEU A 1 94 ? 14.872 10.711 -13.565 1.00 64.12 94 LEU A N 1
ATOM 704 C CA . LEU A 1 94 ? 15.539 9.475 -13.970 1.00 64.12 94 LEU A CA 1
ATOM 705 C C . LEU A 1 94 ? 14.988 8.885 -15.278 1.00 64.12 94 LEU A C 1
ATOM 707 O O . LEU A 1 94 ? 15.684 8.125 -15.933 1.00 64.12 94 LEU A O 1
ATOM 711 N N . LYS A 1 95 ? 13.748 9.222 -15.654 1.00 63.22 95 LYS A N 1
ATOM 712 C CA . LYS A 1 95 ? 13.148 8.848 -16.947 1.00 63.22 95 LYS A CA 1
ATOM 713 C C . LYS A 1 95 ? 13.380 9.903 -18.040 1.00 63.22 95 LYS A C 1
ATOM 715 O O . LYS A 1 95 ? 13.138 9.629 -19.210 1.00 63.22 95 LYS A O 1
ATOM 720 N N . LEU A 1 96 ? 13.775 11.118 -17.650 1.00 57.62 96 LEU A N 1
ATOM 721 C CA . LEU A 1 96 ? 14.171 12.200 -18.558 1.00 57.62 96 LEU A CA 1
ATOM 722 C C . LEU A 1 96 ? 15.631 12.061 -19.027 1.00 57.62 96 LEU A C 1
ATOM 724 O O . LEU A 1 96 ? 15.970 12.598 -20.080 1.00 57.62 96 LEU A O 1
ATOM 728 N N . ILE A 1 97 ? 16.476 11.389 -18.236 1.00 50.88 97 ILE A N 1
ATOM 729 C CA . ILE A 1 97 ? 17.867 11.049 -18.575 1.00 50.88 97 ILE A CA 1
ATOM 730 C C . ILE A 1 97 ? 17.919 9.782 -19.434 1.00 50.88 97 ILE A C 1
ATOM 732 O O . ILE A 1 97 ? 18.815 9.721 -20.303 1.00 50.88 97 ILE A O 1
#

InterPro domains:
  IPR008407 Branched-chain amino acid transport, AzlD [PF05437] (6-94)

Organism: NCBI:txid2030921

pLDDT: mean 76.43, std 9.57, range [50.88, 95.38]

Mean predicted aligned error: 11.11 Å

Solvent-accessible surface area (backbone atoms only — not comparable to full-atom values): 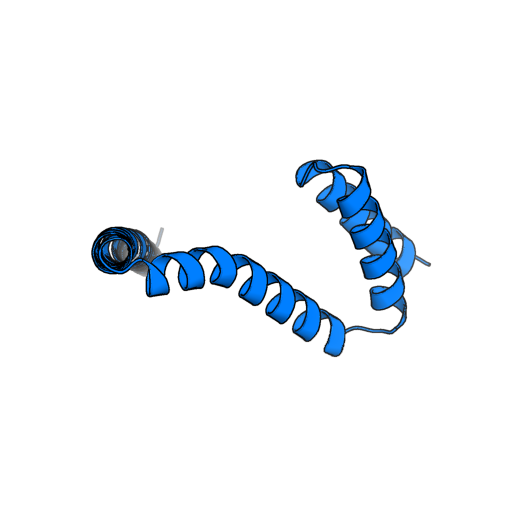5404 Å² total; per-residue (Å²): 136,57,74,66,58,54,51,50,50,51,52,52,49,51,50,57,51,48,52,52,53,51,47,54,52,50,50,5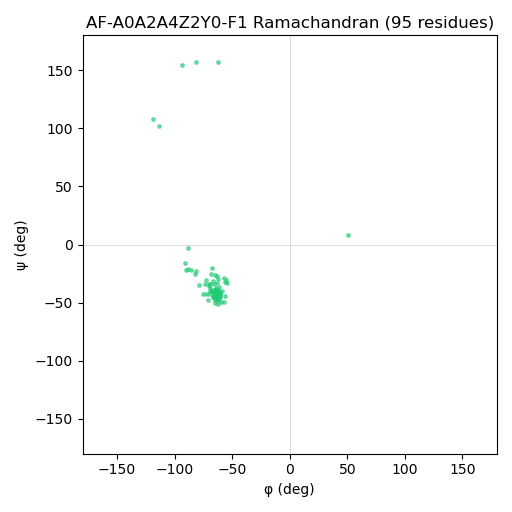3,66,32,61,77,35,68,70,53,38,60,49,56,71,46,42,62,57,52,50,52,51,51,50,51,51,53,60,54,70,79,43,57,77,68,55,53,55,34,50,51,53,26,49,54,46,38,72,74,62,78,41,73,69,61,27,52,55,50,33,51,49,40,47,52,56,63,72,73,107

Sequence (97 aa):
MTTEQWFLIITLGVGAYSIRFLGLIAGKAINDNQRLKKLLDNLPGCLVVALVASSLAEAEPITWLAATIALVAAIITNHVVLTMFIGFAAIYLLKLI